Protein AF-A0A6M3KP68-F1 (afdb_monomer_lite)

Sequence (94 aa):
MKRVMFREIHRRKWREVLQLLLEGEVVVTVEGEDKFVLMTCQQRAELEERRFVPELFNPQRSYVPGERVRVAQDSGIIEVEAPELDADGNPIPW

Organism: NCBI:txid1070528

Structure (mmCIF, N/CA/C/O backbone):
data_AF-A0A6M3KP68-F1
#
_entry.id   AF-A0A6M3KP68-F1
#
loop_
_atom_site.group_PDB
_atom_site.id
_atom_site.type_symbol
_atom_site.label_atom_id
_atom_site.label_alt_id
_atom_site.label_comp_id
_atom_site.label_asym_id
_atom_site.label_entity_id
_atom_site.label_seq_id
_atom_site.pdbx_PDB_ins_code
_atom_site.Cartn_x
_atom_site.Cartn_y
_atom_site.Cartn_z
_atom_site.occupancy
_atom_site.B_iso_or_equiv
_atom_site.auth_seq_id
_atom_site.auth_comp_id
_atom_site.auth_asym_id
_atom_site.auth_atom_id
_atom_site.pdbx_PDB_model_num
ATOM 1 N N . MET A 1 1 ? -10.280 10.504 7.412 1.00 78.56 1 MET A N 1
ATOM 2 C CA . MET A 1 1 ? -9.164 10.229 8.344 1.00 78.56 1 MET A CA 1
ATOM 3 C C . MET A 1 1 ? -9.474 10.802 9.709 1.00 78.56 1 MET A C 1
ATOM 5 O O . MET A 1 1 ? -9.799 11.983 9.804 1.00 78.56 1 MET A O 1
ATOM 9 N N . LYS A 1 2 ? -9.363 9.982 10.753 1.00 85.38 2 LYS A N 1
ATOM 10 C CA . LYS A 1 2 ? -9.579 10.390 12.149 1.00 85.38 2 LYS A CA 1
ATOM 11 C C . LYS A 1 2 ? -8.257 10.329 12.909 1.00 85.38 2 LYS A C 1
ATOM 13 O O . LYS A 1 2 ? -7.507 9.380 12.723 1.00 85.38 2 LYS A O 1
ATOM 18 N N . ARG A 1 3 ? -7.968 11.322 13.753 1.00 87.62 3 ARG A N 1
ATOM 19 C CA . ARG A 1 3 ? -6.769 11.336 14.607 1.00 87.62 3 ARG A CA 1
ATOM 20 C C . ARG A 1 3 ? -7.121 10.876 16.014 1.00 87.62 3 ARG A C 1
ATOM 22 O O . ARG A 1 3 ? -8.129 11.320 16.561 1.00 87.62 3 ARG A O 1
ATOM 29 N N . VAL A 1 4 ? -6.304 9.997 16.580 1.00 87.56 4 VAL A N 1
ATOM 30 C CA . VAL A 1 4 ? -6.476 9.460 17.935 1.00 87.56 4 VAL A CA 1
ATOM 31 C C . VAL A 1 4 ? -5.121 9.443 18.626 1.00 87.56 4 VAL A C 1
ATOM 33 O O . VAL A 1 4 ? -4.136 8.994 18.041 1.00 87.56 4 VAL A O 1
ATOM 36 N N . MET A 1 5 ? -5.048 9.896 19.877 1.00 87.56 5 MET A N 1
ATOM 37 C CA . MET A 1 5 ? -3.795 9.809 20.623 1.00 87.56 5 MET A CA 1
ATOM 38 C C . MET A 1 5 ? -3.512 8.364 21.034 1.00 87.56 5 MET A C 1
ATOM 40 O O . MET A 1 5 ? -4.405 7.636 21.470 1.00 87.56 5 MET A O 1
ATOM 44 N N . PHE A 1 6 ? -2.244 7.960 21.016 1.00 85.38 6 PHE A N 1
ATOM 45 C CA . PHE A 1 6 ? -1.818 6.614 21.416 1.00 85.38 6 PHE A CA 1
ATOM 46 C C . PHE A 1 6 ? -2.325 6.213 22.815 1.00 85.38 6 PHE A C 1
ATOM 48 O O . PHE A 1 6 ? -2.761 5.083 23.038 1.00 85.38 6 PHE A O 1
ATOM 55 N N . ARG A 1 7 ? -2.361 7.166 23.759 1.00 84.44 7 ARG A N 1
ATOM 56 C CA . ARG A 1 7 ? -2.886 6.942 25.119 1.00 84.44 7 ARG A CA 1
ATOM 57 C C . ARG A 1 7 ? -4.385 6.626 25.147 1.00 84.44 7 ARG A C 1
ATOM 59 O O . ARG A 1 7 ? -4.838 5.934 26.055 1.00 84.44 7 ARG A O 1
ATOM 66 N N . GLU A 1 8 ? -5.155 7.122 24.184 1.00 81.69 8 GLU A N 1
ATOM 67 C CA . GLU A 1 8 ? -6.591 6.849 24.086 1.00 81.69 8 GLU A CA 1
ATOM 68 C C . GLU A 1 8 ? -6.856 5.446 23.543 1.00 81.69 8 GLU A C 1
ATOM 70 O O . GLU A 1 8 ? -7.799 4.800 23.990 1.00 81.69 8 GLU A O 1
ATOM 75 N N . ILE A 1 9 ? -6.000 4.938 22.652 1.00 78.75 9 ILE A N 1
ATOM 76 C CA . ILE A 1 9 ? -6.105 3.572 22.113 1.00 78.75 9 ILE A CA 1
ATOM 77 C C . ILE A 1 9 ? -5.976 2.544 23.237 1.00 78.75 9 ILE A C 1
ATOM 79 O O . ILE A 1 9 ? -6.800 1.642 23.333 1.00 78.75 9 ILE A O 1
ATOM 83 N N . HIS A 1 10 ? -5.007 2.728 24.138 1.00 72.25 10 HIS A N 1
ATOM 84 C CA . HIS A 1 10 ? -4.818 1.845 25.293 1.00 72.25 10 HIS A CA 1
ATOM 85 C C . HIS A 1 10 ? -5.989 1.858 26.287 1.00 72.25 10 HIS A C 1
ATOM 87 O O . HIS A 1 10 ? -6.185 0.887 27.016 1.00 72.25 10 HIS A O 1
ATOM 93 N N . ARG A 1 11 ? -6.741 2.964 26.356 1.00 76.38 11 ARG A N 1
ATOM 94 C CA . ARG A 1 11 ? -7.896 3.113 27.256 1.00 76.38 11 ARG A CA 1
ATOM 95 C C . ARG A 1 11 ? -9.206 2.649 26.626 1.00 76.38 11 ARG A C 1
ATOM 97 O O . ARG A 1 11 ? -10.141 2.324 27.355 1.00 76.38 11 ARG A O 1
ATOM 104 N N . ARG A 1 12 ? -9.295 2.640 25.296 1.00 77.12 12 ARG A N 1
ATOM 105 C CA . ARG A 1 12 ? -10.475 2.179 24.563 1.00 77.12 12 AR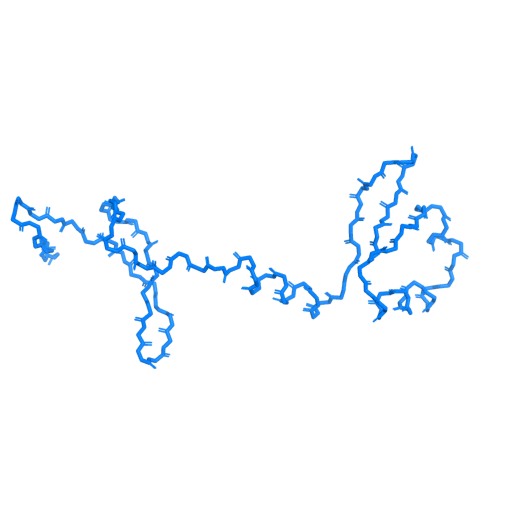G A CA 1
ATOM 106 C C . ARG A 1 12 ? -10.495 0.662 24.474 1.00 77.12 12 ARG A C 1
ATOM 108 O O . ARG A 1 12 ? -9.467 -0.008 24.420 1.00 77.12 12 ARG A O 1
ATOM 115 N N . LYS A 1 13 ? -11.700 0.100 24.395 1.00 78.69 13 LYS A N 1
ATOM 116 C CA . LYS A 1 13 ? -11.853 -1.307 24.020 1.00 78.69 13 LYS A CA 1
ATOM 117 C C . LYS A 1 13 ? -11.438 -1.462 22.558 1.00 78.69 13 LYS A C 1
ATOM 119 O O . LYS A 1 13 ? -11.860 -0.672 21.716 1.00 78.69 13 LYS A O 1
ATOM 124 N N . TRP A 1 14 ? -10.708 -2.529 22.232 1.00 76.12 14 TRP A N 1
ATOM 125 C CA . TRP A 1 14 ? -10.314 -2.847 20.851 1.00 76.12 14 TRP A CA 1
ATOM 126 C C . TRP A 1 14 ? -11.484 -2.822 19.855 1.00 76.12 14 TRP A C 1
ATOM 128 O O . TRP A 1 14 ? -11.308 -2.430 18.708 1.00 76.12 14 TRP A O 1
ATOM 138 N N . ARG A 1 15 ? -12.700 -3.156 20.305 1.00 81.62 15 ARG A N 1
ATOM 139 C CA . ARG A 1 15 ? -13.923 -3.077 19.494 1.00 81.62 15 ARG A CA 1
ATOM 140 C C . ARG A 1 15 ? -14.222 -1.662 18.980 1.00 81.62 15 ARG A C 1
ATOM 142 O O . ARG A 1 15 ? -14.645 -1.522 17.840 1.00 81.62 15 ARG A O 1
ATOM 149 N N . GLU A 1 16 ? -13.988 -0.629 19.784 1.00 83.44 16 GLU A N 1
ATOM 150 C CA . GLU A 1 16 ? -14.202 0.765 19.371 1.00 83.44 16 GLU A CA 1
ATOM 151 C C . GLU A 1 16 ? -13.150 1.198 18.351 1.00 83.44 16 GLU A C 1
ATOM 153 O O . GLU A 1 16 ? -13.475 1.862 17.375 1.00 83.44 16 GLU A O 1
ATOM 158 N N . VAL A 1 17 ? -11.895 0.778 18.537 1.00 80.38 17 VAL A N 1
ATOM 159 C CA . VAL A 1 17 ? -10.810 1.046 17.579 1.00 80.38 17 VAL A CA 1
ATOM 160 C C . VAL A 1 17 ? -11.113 0.394 16.228 1.00 80.38 17 VAL A C 1
ATOM 162 O O . VAL A 1 17 ? -10.932 1.022 15.189 1.00 80.38 17 VAL A O 1
ATOM 165 N N . LEU A 1 18 ? -11.64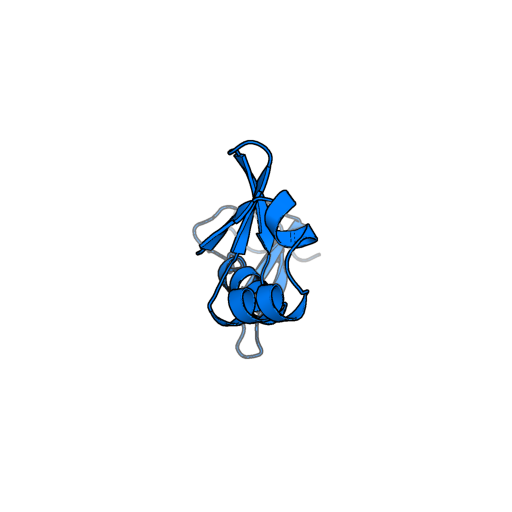7 -0.831 16.235 1.00 81.50 18 LEU A N 1
ATOM 166 C CA . LEU A 1 18 ? -12.079 -1.521 15.018 1.00 81.50 18 LEU A CA 1
ATOM 167 C C . LEU A 1 18 ? -13.251 -0.812 14.324 1.00 81.50 18 LEU A C 1
ATOM 169 O O . LEU A 1 18 ? -13.243 -0.711 13.104 1.00 81.50 18 LEU A O 1
ATOM 173 N N . GLN A 1 19 ? -14.225 -0.277 15.068 1.00 84.94 19 GLN A N 1
ATOM 174 C CA . GLN A 1 19 ? -15.307 0.522 14.475 1.00 84.94 19 GLN A CA 1
ATOM 175 C C . GLN A 1 19 ? -14.776 1.778 13.780 1.00 84.94 19 GLN A C 1
ATOM 177 O O . GLN A 1 19 ? -15.195 2.078 12.668 1.00 84.94 19 GLN A O 1
ATOM 182 N N . LEU A 1 20 ? -13.802 2.462 14.388 1.00 84.44 20 LEU A N 1
ATOM 183 C CA . LEU A 1 20 ? -13.157 3.615 13.756 1.00 84.44 20 LEU A CA 1
ATOM 184 C C . LEU A 1 20 ? -12.451 3.243 12.445 1.00 84.44 20 LEU A C 1
ATOM 186 O O . LEU A 1 20 ? -12.462 4.042 11.516 1.00 84.44 20 LEU A O 1
ATOM 190 N N . LEU A 1 21 ? -11.872 2.041 12.361 1.00 85.19 21 LEU A N 1
ATOM 191 C CA . LEU A 1 21 ? -11.218 1.543 11.147 1.00 85.19 21 LEU A CA 1
ATOM 192 C C . LEU A 1 21 ? -12.195 1.185 10.023 1.00 85.19 21 LEU A C 1
ATOM 194 O O . LEU A 1 21 ? -11.843 1.295 8.848 1.00 85.19 21 LEU A O 1
ATOM 198 N N . LEU A 1 22 ? -13.420 0.781 10.370 1.00 82.50 22 LEU A N 1
ATOM 199 C CA . LEU A 1 22 ? -14.488 0.546 9.394 1.00 82.50 22 LEU A CA 1
ATOM 200 C C . LEU A 1 22 ? -14.989 1.856 8.764 1.00 82.50 22 LEU A C 1
ATOM 202 O O . LEU A 1 22 ? -15.415 1.849 7.615 1.00 82.50 22 LEU A O 1
ATOM 206 N N . GLU A 1 23 ? -14.91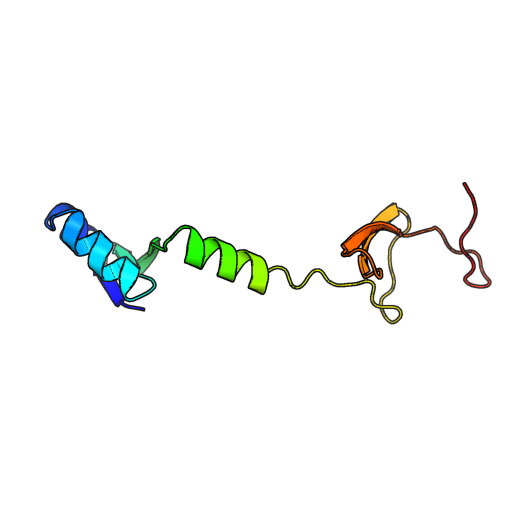2 2.976 9.488 1.00 83.62 23 GLU A N 1
ATOM 207 C CA . GLU A 1 23 ? -15.253 4.311 8.971 1.00 83.62 23 GLU A CA 1
ATOM 208 C C . GLU A 1 23 ? -14.144 4.909 8.081 1.00 83.62 23 GLU A C 1
ATOM 210 O O . GLU A 1 23 ? -14.395 5.848 7.324 1.00 83.62 23 GLU A O 1
ATOM 215 N N . GLY A 1 24 ? -12.912 4.396 8.168 1.00 83.69 24 GLY A N 1
ATOM 216 C CA . GLY A 1 24 ? -11.776 4.855 7.373 1.00 83.69 24 GLY A CA 1
ATOM 217 C C . GLY A 1 24 ? -10.437 4.742 8.102 1.00 83.69 24 GLY A C 1
ATOM 218 O O . GLY A 1 24 ? -10.315 4.113 9.147 1.00 83.69 24 GLY A O 1
ATOM 219 N N . GLU A 1 25 ? -9.410 5.386 7.553 1.00 86.50 25 GLU A N 1
ATOM 220 C CA . GLU A 1 25 ? -8.072 5.392 8.151 1.00 86.50 25 GLU A CA 1
ATOM 221 C C . GLU A 1 25 ? -8.025 6.156 9.482 1.00 86.50 25 GLU A C 1
ATOM 223 O O . GLU A 1 25 ? -8.585 7.260 9.630 1.00 86.50 25 GLU A O 1
ATOM 228 N N . VAL A 1 26 ? -7.276 5.593 10.431 1.00 89.19 26 VAL A N 1
ATOM 229 C CA . VAL A 1 26 ? -7.039 6.174 11.753 1.00 89.19 26 VAL A CA 1
ATOM 230 C C . VAL A 1 26 ? -5.565 6.518 11.896 1.00 89.19 26 VAL A C 1
ATOM 232 O O . VAL A 1 26 ? -4.703 5.646 11.865 1.00 89.19 26 VAL A O 1
ATOM 235 N N . VAL A 1 27 ? -5.269 7.793 12.107 1.00 89.19 27 VAL A N 1
ATOM 236 C CA . VAL A 1 27 ? -3.917 8.259 12.412 1.00 89.19 27 VAL A CA 1
ATOM 237 C C . VAL A 1 27 ? -3.722 8.254 13.915 1.00 89.19 27 VAL A C 1
ATOM 239 O O . VAL A 1 27 ? -4.498 8.853 14.663 1.00 89.19 27 VAL A O 1
ATOM 242 N N . VAL A 1 28 ? -2.668 7.586 14.350 1.00 89.38 28 VAL A N 1
ATOM 243 C CA . VAL A 1 28 ? -2.259 7.529 15.743 1.00 89.38 28 VAL A CA 1
ATOM 244 C C . VAL A 1 28 ? -1.210 8.593 15.995 1.00 89.38 28 VAL A C 1
ATOM 246 O O . VAL A 1 28 ? -0.143 8.578 15.374 1.00 89.38 28 VAL A O 1
ATOM 249 N N . THR A 1 29 ? -1.508 9.486 16.936 1.00 91.56 29 THR A N 1
ATOM 250 C CA . THR A 1 29 ? -0.589 10.542 17.352 1.00 91.56 29 THR A CA 1
ATOM 251 C C . THR A 1 29 ? 0.111 10.210 18.664 1.00 91.56 29 THR A C 1
ATOM 253 O O . THR A 1 29 ? -0.484 9.658 19.596 1.00 91.56 29 THR A O 1
ATOM 256 N N . VAL A 1 30 ? 1.390 10.564 18.758 1.00 89.50 30 VAL A N 1
ATOM 257 C CA . VAL A 1 30 ? 2.188 10.500 19.989 1.00 89.50 30 VAL A CA 1
ATOM 258 C C . VAL A 1 30 ? 2.743 11.895 20.223 1.00 89.50 30 VAL A C 1
ATOM 260 O O . VAL A 1 30 ? 3.388 12.443 19.342 1.00 89.50 30 VAL A O 1
ATOM 263 N N . GLU A 1 31 ? 2.434 12.487 21.379 1.00 88.31 31 GLU A N 1
ATOM 264 C CA . GLU A 1 31 ? 2.891 13.844 21.739 1.00 88.31 31 GLU A CA 1
ATOM 265 C C . GLU A 1 31 ? 2.504 14.929 20.713 1.00 88.31 31 GLU A C 1
ATOM 267 O O . GLU A 1 31 ? 3.183 15.934 20.556 1.00 88.31 31 GLU A O 1
ATOM 272 N N . GLY A 1 32 ? 1.369 14.739 20.030 1.00 85.88 32 GLY A N 1
ATOM 273 C CA . GLY A 1 32 ? 0.865 15.668 19.014 1.00 85.88 32 GLY A CA 1
ATOM 274 C C . GLY A 1 32 ? 1.409 15.422 17.605 1.00 85.88 32 GLY A C 1
ATOM 275 O O . GLY A 1 32 ? 0.928 16.048 16.665 1.00 85.88 32 GLY A O 1
ATOM 276 N N . GLU A 1 33 ? 2.337 14.481 17.437 1.00 89.69 33 GLU A N 1
ATOM 277 C CA . GLU A 1 33 ? 2.897 14.116 16.136 1.00 89.69 33 GLU A CA 1
ATOM 278 C C . GLU A 1 33 ? 2.198 12.888 15.548 1.00 89.69 33 GLU A C 1
ATOM 280 O O . GLU A 1 33 ? 1.992 11.892 16.244 1.00 89.69 33 GLU A O 1
ATOM 285 N N . ASP 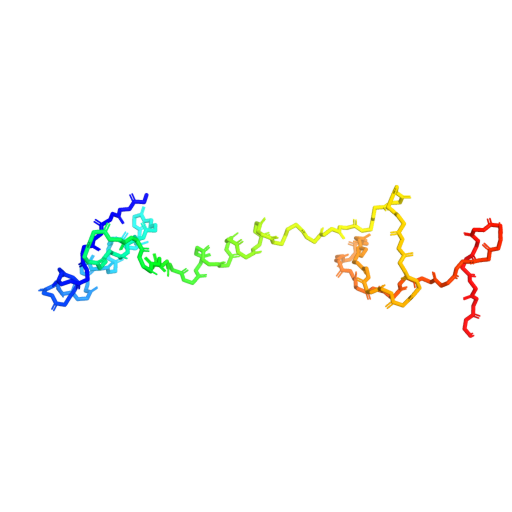A 1 34 ? 1.873 12.933 14.254 1.00 91.94 34 ASP A N 1
ATOM 286 C CA . ASP A 1 34 ? 1.348 11.797 13.488 1.00 91.94 34 ASP A CA 1
ATOM 287 C C . ASP A 1 34 ? 2.456 10.718 13.374 1.00 91.94 34 ASP A C 1
ATOM 289 O O . ASP A 1 34 ? 3.477 10.936 12.722 1.00 91.94 34 ASP A O 1
ATOM 293 N N . LYS A 1 35 ? 2.292 9.557 14.034 1.00 90.31 35 LYS A N 1
ATOM 294 C CA . LYS A 1 35 ? 3.316 8.485 14.068 1.00 90.31 35 LYS A CA 1
ATOM 295 C C . LYS A 1 35 ? 2.929 7.231 13.299 1.00 90.31 35 LYS A C 1
ATOM 297 O O . LYS A 1 35 ? 3.782 6.631 12.652 1.00 90.31 35 LYS A O 1
ATOM 302 N N . PHE A 1 36 ? 1.670 6.811 13.387 1.00 88.19 36 PHE A N 1
ATOM 303 C CA . PHE A 1 36 ? 1.209 5.579 12.746 1.00 88.19 36 PHE A CA 1
ATOM 304 C C . PHE A 1 36 ? -0.103 5.810 12.013 1.00 88.19 36 PHE A C 1
ATOM 306 O O . PHE A 1 36 ? -0.921 6.622 12.437 1.00 88.19 36 PHE A O 1
ATOM 313 N N . VAL A 1 37 ? -0.328 5.047 10.948 1.00 88.38 37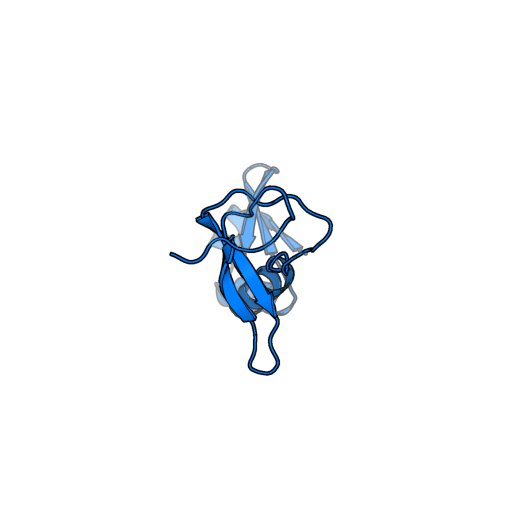 VAL A N 1
ATOM 314 C CA . VAL A 1 37 ? -1.628 4.956 10.283 1.00 88.38 37 VAL A CA 1
ATOM 315 C C . VAL A 1 37 ? -2.125 3.533 10.454 1.00 88.38 37 VAL A C 1
ATOM 317 O O . VAL A 1 37 ? -1.486 2.578 10.017 1.00 88.38 37 VAL A O 1
ATOM 320 N N . LEU A 1 38 ? -3.255 3.395 11.132 1.00 88.62 38 LEU A N 1
ATOM 321 C CA . LEU A 1 38 ? -4.000 2.156 11.207 1.00 88.62 38 LEU A CA 1
ATOM 322 C C . LEU A 1 38 ? -4.999 2.144 10.050 1.00 88.62 38 LEU A C 1
ATOM 324 O O . LEU A 1 38 ? -5.757 3.095 9.845 1.00 88.62 38 LEU A O 1
ATOM 328 N N . MET A 1 39 ? -4.995 1.043 9.314 1.00 89.00 39 MET A N 1
ATOM 329 C CA . MET A 1 39 ? -5.901 0.774 8.205 1.00 89.00 39 MET A CA 1
ATOM 330 C C . MET A 1 39 ? -6.222 -0.719 8.177 1.00 89.00 39 MET A C 1
ATOM 332 O O . MET A 1 39 ? -5.498 -1.539 8.750 1.00 89.00 39 MET A O 1
ATOM 336 N N . THR A 1 40 ? -7.321 -1.078 7.527 1.00 88.25 40 THR A N 1
ATOM 337 C CA . THR A 1 40 ? -7.688 -2.477 7.293 1.00 88.25 40 THR A CA 1
ATOM 338 C C . THR A 1 40 ? -6.791 -3.108 6.226 1.00 88.25 40 THR A C 1
ATOM 340 O O . THR A 1 40 ? -6.177 -2.417 5.414 1.00 88.25 40 THR A O 1
ATOM 343 N N . CYS A 1 41 ? -6.740 -4.444 6.190 1.00 84.38 41 CYS A N 1
ATOM 344 C CA . CYS A 1 41 ? -6.021 -5.161 5.131 1.00 84.38 41 CYS A CA 1
ATOM 345 C C . CYS A 1 41 ? -6.585 -4.839 3.738 1.00 84.38 41 CYS A C 1
ATOM 347 O O . CYS A 1 41 ? -5.820 -4.749 2.787 1.00 84.38 41 CYS A O 1
ATOM 349 N N . GLN A 1 42 ? -7.899 -4.614 3.630 1.00 85.25 42 GLN A N 1
ATOM 350 C CA . GLN A 1 42 ? -8.539 -4.212 2.378 1.00 85.25 42 GLN A CA 1
ATOM 351 C C . GLN A 1 42 ? -8.080 -2.818 1.934 1.00 85.25 42 GLN A C 1
ATOM 353 O O . GLN A 1 42 ? -7.620 -2.665 0.811 1.00 85.25 42 GLN A O 1
ATOM 358 N N . GLN A 1 43 ? -8.128 -1.822 2.825 1.00 84.19 43 GLN A N 1
ATOM 359 C CA . GLN A 1 43 ? -7.633 -0.469 2.527 1.00 84.19 43 GLN A CA 1
ATOM 360 C C . GLN A 1 43 ? -6.154 -0.484 2.135 1.00 84.19 43 GLN A C 1
ATOM 362 O O . GLN A 1 43 ? -5.743 0.233 1.228 1.00 84.19 43 GLN A O 1
ATOM 367 N N . ARG A 1 44 ? -5.353 -1.332 2.791 1.00 84.00 44 ARG A N 1
ATOM 368 C CA . ARG A 1 44 ? -3.956 -1.533 2.414 1.00 84.00 44 ARG A CA 1
ATOM 369 C C . ARG A 1 44 ? -3.823 -2.122 1.011 1.00 84.00 44 ARG A C 1
ATOM 371 O O . ARG A 1 44 ? -3.002 -1.621 0.259 1.00 84.00 44 ARG A O 1
ATOM 378 N N . ALA A 1 45 ? -4.617 -3.132 0.659 1.00 80.75 45 ALA A N 1
ATOM 379 C CA . ALA A 1 45 ? -4.608 -3.721 -0.678 1.00 80.75 45 ALA A CA 1
ATOM 380 C C . ALA A 1 45 ? -5.023 -2.701 -1.749 1.00 80.75 45 ALA A C 1
ATOM 382 O O . ALA A 1 45 ? -4.342 -2.580 -2.758 1.00 80.75 45 ALA A O 1
ATOM 383 N N . GLU A 1 46 ? -6.060 -1.900 -1.495 1.00 81.50 46 GLU A N 1
ATOM 384 C CA . GLU A 1 46 ? -6.490 -0.816 -2.391 1.00 81.50 46 GLU A CA 1
ATOM 385 C C . GLU A 1 46 ? -5.412 0.272 -2.528 1.00 81.50 46 GLU A C 1
ATOM 387 O O . GLU A 1 46 ? -5.185 0.802 -3.614 1.00 81.50 46 GLU A O 1
ATOM 392 N N . LEU A 1 47 ? -4.716 0.622 -1.441 1.00 76.00 47 LEU A N 1
ATOM 393 C CA . LEU A 1 47 ? -3.614 1.584 -1.478 1.00 76.00 47 LEU A CA 1
ATOM 394 C C . LEU A 1 47 ? -2.386 1.015 -2.194 1.00 76.00 47 LEU A C 1
ATOM 396 O O . LEU A 1 47 ? -1.716 1.748 -2.917 1.00 76.00 47 LEU A O 1
ATOM 400 N N . GLU A 1 48 ? -2.084 -0.267 -2.003 1.00 71.06 48 GLU A N 1
ATOM 401 C CA . GLU A 1 48 ? -1.028 -0.973 -2.724 1.00 71.06 48 GLU A CA 1
ATOM 402 C C . GLU A 1 48 ? -1.365 -1.068 -4.210 1.00 71.06 48 GLU A C 1
ATOM 404 O O . GLU A 1 48 ? -0.496 -0.745 -5.004 1.00 71.06 48 GLU A O 1
ATOM 409 N N . GLU A 1 49 ? -2.607 -1.371 -4.590 1.00 65.94 49 GLU A N 1
ATOM 410 C CA . GLU A 1 49 ? -3.091 -1.380 -5.977 1.00 65.94 49 GLU A CA 1
ATOM 411 C C . GLU A 1 49 ? -3.056 0.020 -6.607 1.00 65.94 49 GLU A C 1
ATOM 413 O O . GLU A 1 49 ? -2.644 0.173 -7.749 1.00 65.94 49 GLU A O 1
ATOM 418 N N . ARG A 1 50 ? -3.396 1.076 -5.857 1.00 64.12 50 ARG A N 1
ATOM 419 C CA . ARG A 1 50 ? -3.324 2.468 -6.347 1.00 64.12 50 ARG A CA 1
ATOM 420 C C . ARG A 1 50 ? -1.900 3.026 -6.386 1.00 64.12 50 ARG A C 1
ATOM 422 O O . ARG A 1 50 ? -1.616 3.887 -7.215 1.00 64.12 50 ARG A O 1
ATOM 429 N N . ARG A 1 51 ? -1.007 2.581 -5.490 1.00 56.03 51 ARG A N 1
ATOM 430 C CA . ARG A 1 51 ? 0.439 2.878 -5.551 1.00 56.03 51 ARG A CA 1
ATOM 431 C C . ARG A 1 51 ? 1.128 2.059 -6.632 1.00 56.03 51 ARG A C 1
ATOM 433 O O . ARG A 1 51 ? 2.082 2.552 -7.226 1.00 56.03 51 ARG A O 1
ATOM 440 N N . PHE A 1 52 ? 0.636 0.855 -6.912 1.00 44.12 52 PHE A N 1
ATOM 441 C CA . PHE A 1 52 ? 0.936 0.105 -8.120 1.00 44.12 52 PHE A CA 1
ATOM 442 C C . PHE A 1 52 ? 0.147 0.703 -9.286 1.00 44.12 52 PHE A C 1
ATOM 444 O O . PHE A 1 52 ? -0.730 0.088 -9.876 1.00 44.12 52 PHE A O 1
ATOM 451 N N . VAL A 1 53 ? 0.545 1.900 -9.701 1.00 51.75 53 VAL A N 1
ATOM 452 C CA . VAL A 1 53 ? 0.624 2.120 -11.141 1.00 51.75 53 VAL A CA 1
ATOM 453 C C . VAL A 1 53 ? 1.954 1.475 -11.518 1.00 51.75 53 VAL A C 1
ATOM 455 O O . VAL A 1 53 ? 2.984 2.125 -11.338 1.00 51.75 53 VAL A O 1
ATOM 458 N N . PRO A 1 54 ? 2.014 0.182 -11.912 1.00 51.75 54 PRO A N 1
ATOM 459 C CA . PRO A 1 54 ? 3.234 -0.295 -12.534 1.00 51.75 54 PRO A CA 1
ATOM 460 C C . PRO A 1 54 ? 3.459 0.663 -13.696 1.00 51.75 54 PRO A C 1
ATOM 462 O O . PRO A 1 54 ? 2.534 0.885 -14.479 1.00 51.75 54 PRO A O 1
ATOM 465 N N . GLU A 1 55 ? 4.624 1.305 -13.756 1.00 55.91 55 GLU A N 1
ATOM 466 C CA . GLU A 1 55 ? 5.019 2.014 -14.963 1.00 55.91 55 GLU A CA 1
ATOM 467 C C . GLU A 1 55 ? 5.034 0.958 -16.068 1.00 55.91 55 GLU A C 1
ATOM 469 O O . GLU A 1 55 ? 5.992 0.200 -16.226 1.00 55.91 55 GLU A O 1
ATOM 474 N N . LEU A 1 56 ? 3.898 0.827 -16.752 1.00 60.94 56 LEU A N 1
ATOM 475 C CA . LEU A 1 56 ? 3.780 0.022 -17.945 1.00 60.94 56 LEU A CA 1
ATOM 476 C C . LEU A 1 56 ? 4.818 0.567 -18.911 1.00 60.94 56 LEU A C 1
ATOM 478 O O . LEU A 1 56 ? 5.024 1.784 -18.963 1.00 60.94 56 LEU A O 1
ATOM 482 N N . PHE A 1 57 ? 5.478 -0.338 -19.629 1.00 65.44 57 PHE A N 1
ATOM 483 C CA . PHE A 1 57 ? 6.474 -0.001 -20.632 1.00 65.44 57 PHE A CA 1
ATOM 484 C C . PHE A 1 57 ? 6.046 1.249 -21.413 1.00 65.44 57 PHE A C 1
ATOM 486 O O . PHE A 1 57 ? 5.030 1.267 -22.107 1.00 65.44 57 PHE A O 1
ATOM 493 N N . ASN A 1 58 ? 6.814 2.314 -21.221 1.00 66.25 58 ASN A N 1
ATOM 494 C CA . ASN A 1 58 ? 6.621 3.615 -21.809 1.00 66.25 58 ASN A CA 1
ATOM 495 C C . ASN A 1 58 ? 7.634 3.747 -22.951 1.00 66.25 58 ASN A C 1
ATOM 497 O O . ASN A 1 58 ? 8.814 3.975 -22.682 1.00 66.25 58 ASN A O 1
ATOM 501 N N . PRO A 1 59 ? 7.203 3.665 -24.219 1.00 63.44 59 PRO A N 1
ATOM 502 C CA . PRO A 1 59 ? 8.107 3.731 -25.366 1.00 63.44 59 PRO A CA 1
ATOM 503 C C . PRO A 1 59 ? 8.841 5.077 -25.501 1.00 63.44 59 PRO A C 1
ATOM 505 O O . PRO A 1 59 ? 9.753 5.195 -26.311 1.00 63.44 59 PRO A O 1
ATOM 508 N N . GLN A 1 60 ? 8.456 6.100 -24.732 1.00 66.25 60 GLN A N 1
ATOM 509 C CA . GLN A 1 60 ? 9.104 7.417 -24.711 1.00 66.25 60 GLN A CA 1
ATOM 510 C C . GLN A 1 60 ? 10.201 7.529 -23.641 1.00 66.25 60 GLN A C 1
ATOM 512 O O . GLN A 1 60 ? 10.882 8.553 -23.566 1.00 66.25 60 GLN A O 1
ATOM 517 N N . ARG A 1 61 ? 10.367 6.507 -22.794 1.00 73.75 61 ARG A N 1
ATOM 518 C CA . ARG A 1 61 ? 11.400 6.445 -21.759 1.00 73.75 61 ARG A CA 1
ATOM 519 C C . ARG A 1 61 ? 12.593 5.633 -22.269 1.00 73.75 61 ARG A C 1
ATOM 521 O O . ARG A 1 61 ? 12.425 4.581 -22.874 1.00 73.75 61 ARG A O 1
ATOM 528 N N . SER A 1 62 ? 13.803 6.101 -21.976 1.00 74.81 62 SER A N 1
ATOM 529 C CA . SER A 1 62 ? 15.016 5.296 -22.139 1.00 74.81 62 SER A CA 1
ATOM 530 C C . SER A 1 62 ? 15.127 4.279 -21.004 1.00 74.81 62 SER A C 1
ATOM 532 O O . SER A 1 62 ? 15.064 4.651 -19.829 1.00 74.81 62 SER A O 1
ATOM 534 N N . TYR A 1 63 ? 15.317 3.014 -21.365 1.00 74.88 63 TYR A N 1
ATOM 535 C CA . TYR A 1 63 ? 15.546 1.907 -20.440 1.00 74.88 63 TYR A CA 1
ATOM 536 C C . TYR A 1 63 ? 17.011 1.486 -20.465 1.00 74.88 63 TYR A C 1
ATOM 538 O O . TYR A 1 63 ? 17.689 1.640 -21.482 1.00 74.88 63 TYR A O 1
ATOM 546 N N . VAL A 1 64 ? 17.499 0.959 -19.345 1.00 80.69 64 VAL A N 1
ATOM 547 C CA . VAL A 1 64 ? 18.841 0.366 -19.278 1.00 80.69 64 VAL A CA 1
ATOM 548 C C . VAL A 1 64 ? 18.746 -1.108 -19.693 1.00 80.69 64 VAL A C 1
ATOM 550 O O . VAL A 1 64 ? 17.831 -1.787 -19.229 1.00 80.69 64 VAL A O 1
ATOM 553 N N . PRO A 1 65 ? 19.657 -1.643 -20.527 1.00 80.19 65 PRO A N 1
ATOM 554 C CA . PRO A 1 65 ? 19.682 -3.076 -20.819 1.00 80.19 65 PRO A CA 1
ATOM 555 C C . PRO A 1 65 ? 19.710 -3.920 -19.534 1.00 80.19 65 PRO A C 1
ATOM 557 O O . PRO A 1 65 ? 20.473 -3.630 -18.609 1.00 80.19 65 PRO A O 1
ATOM 560 N N . GLY A 1 66 ? 18.846 -4.935 -19.455 1.00 73.81 66 GLY A N 1
ATOM 561 C CA . GLY A 1 66 ? 18.655 -5.765 -18.257 1.00 73.81 66 GLY A CA 1
ATOM 562 C C . GLY A 1 66 ? 17.741 -5.158 -17.182 1.00 73.81 66 GLY A C 1
ATOM 563 O O . GLY A 1 66 ? 17.458 -5.804 -16.173 1.00 73.81 66 GLY A O 1
ATOM 564 N N . GLU A 1 67 ? 17.238 -3.934 -17.370 1.00 80.56 67 GLU A N 1
ATOM 565 C CA . GLU A 1 67 ? 16.221 -3.354 -16.492 1.00 80.56 67 GLU A CA 1
ATOM 566 C C . GLU A 1 67 ? 14.920 -4.157 -16.591 1.00 80.56 67 GLU A C 1
ATOM 568 O O . GLU A 1 67 ? 14.392 -4.381 -17.676 1.00 80.56 67 GLU A O 1
ATOM 573 N N . ARG A 1 68 ? 14.358 -4.573 -15.457 1.00 79.81 68 ARG A N 1
ATOM 574 C CA . ARG A 1 68 ? 13.068 -5.268 -15.443 1.00 79.81 68 ARG A CA 1
ATOM 575 C C . ARG A 1 68 ? 11.934 -4.277 -15.681 1.00 79.81 68 ARG A C 1
ATOM 577 O O . ARG A 1 68 ? 11.645 -3.438 -14.830 1.00 79.81 68 ARG A O 1
ATOM 584 N N . VAL A 1 69 ? 11.269 -4.407 -16.822 1.00 78.81 69 VAL A N 1
ATOM 585 C CA . VAL A 1 69 ? 10.127 -3.592 -17.239 1.00 78.81 69 VAL A CA 1
ATOM 586 C C . VAL A 1 69 ? 8.861 -4.434 -17.261 1.00 78.81 69 VAL A C 1
ATOM 588 O O . VAL A 1 69 ? 8.885 -5.627 -17.555 1.00 78.81 69 VAL A O 1
ATOM 591 N N . ARG A 1 70 ? 7.721 -3.821 -16.944 1.00 73.81 70 ARG A N 1
ATOM 592 C CA . ARG A 1 70 ? 6.429 -4.510 -16.974 1.00 73.81 70 ARG A CA 1
ATOM 593 C C . ARG A 1 70 ? 5.635 -4.101 -18.201 1.00 73.81 70 ARG A C 1
ATOM 595 O O . ARG A 1 70 ? 5.446 -2.916 -18.452 1.00 73.81 70 ARG A O 1
ATOM 602 N N . VAL A 1 71 ? 5.161 -5.078 -18.962 1.00 76.75 71 VAL A N 1
ATOM 603 C CA . VAL A 1 71 ? 4.426 -4.875 -20.215 1.00 76.75 71 VAL A CA 1
ATOM 604 C C . VAL A 1 71 ? 3.007 -5.396 -20.029 1.00 76.75 71 VAL A C 1
ATOM 606 O O . VAL A 1 71 ? 2.810 -6.507 -19.536 1.00 76.75 71 VAL A O 1
ATOM 609 N N . ALA A 1 72 ? 2.013 -4.593 -20.410 1.00 74.62 72 ALA A N 1
ATOM 610 C CA . ALA A 1 72 ? 0.634 -5.057 -20.489 1.00 74.62 72 ALA A CA 1
ATOM 611 C C . ALA A 1 72 ? 0.448 -5.889 -21.764 1.00 74.62 72 ALA A C 1
ATOM 613 O O . ALA A 1 72 ? 0.796 -5.446 -22.858 1.00 74.62 72 ALA A O 1
ATOM 614 N N . GLN A 1 73 ? -0.108 -7.083 -21.613 1.00 73.31 73 GLN A N 1
ATOM 615 C CA . GLN A 1 73 ? -0.542 -7.970 -22.687 1.00 73.31 73 GLN A CA 1
ATOM 616 C C . GLN A 1 73 ? -2.017 -8.334 -22.488 1.00 73.31 73 GLN A C 1
ATOM 618 O O . GLN A 1 73 ? -2.584 -8.104 -21.418 1.00 73.31 73 GLN A O 1
ATOM 623 N N . ASP A 1 74 ? -2.627 -8.959 -23.495 1.00 68.50 74 ASP A N 1
ATOM 624 C CA . ASP A 1 74 ? -4.037 -9.376 -23.459 1.00 68.50 74 ASP A CA 1
ATOM 625 C C . ASP A 1 74 ? -4.366 -10.296 -22.267 1.00 68.50 74 ASP A C 1
ATOM 627 O O . ASP A 1 74 ? -5.492 -10.314 -21.774 1.00 68.50 74 ASP A O 1
ATOM 631 N N . SER A 1 75 ? -3.376 -11.043 -21.770 1.00 69.31 75 SER A N 1
ATOM 632 C CA . SER A 1 75 ? -3.499 -11.953 -20.626 1.00 69.31 75 SER A CA 1
ATOM 633 C C . SER A 1 75 ? -3.161 -11.327 -19.266 1.00 69.31 75 SER A C 1
ATOM 635 O O . SER A 1 75 ? -3.242 -12.020 -18.252 1.00 69.31 75 SER A O 1
ATOM 637 N N . GLY A 1 76 ? -2.752 -10.054 -19.218 1.00 71.12 76 GLY A N 1
ATOM 638 C CA . GLY A 1 76 ? -2.362 -9.357 -17.989 1.00 71.12 76 GLY A CA 1
ATOM 639 C C . GLY A 1 76 ? -1.000 -8.667 -18.080 1.00 71.12 76 GLY A C 1
ATOM 640 O O . GLY A 1 76 ? -0.494 -8.380 -19.159 1.00 71.12 76 GLY A O 1
ATOM 641 N N . ILE A 1 77 ? -0.401 -8.370 -16.927 1.00 78.81 77 ILE A N 1
ATOM 642 C CA . ILE A 1 77 ? 0.893 -7.682 -16.844 1.00 78.81 77 ILE A CA 1
ATOM 643 C C . ILE A 1 77 ? 1.998 -8.721 -16.673 1.00 78.81 77 ILE A C 1
ATOM 645 O O . ILE A 1 77 ? 1.985 -9.482 -15.704 1.00 78.81 77 ILE A O 1
ATOM 649 N N . ILE A 1 78 ? 2.968 -8.723 -17.586 1.00 77.62 78 ILE A N 1
ATOM 650 C CA . ILE A 1 78 ? 4.177 -9.547 -17.491 1.00 77.62 78 ILE A CA 1
ATOM 651 C C . ILE A 1 78 ? 5.394 -8.679 -17.175 1.00 77.62 78 ILE A C 1
ATOM 653 O O . ILE A 1 78 ? 5.407 -7.490 -17.482 1.00 77.62 78 ILE A O 1
ATOM 657 N N . GLU A 1 79 ? 6.420 -9.267 -16.568 1.00 81.06 79 GLU A N 1
ATOM 658 C CA . GLU A 1 79 ? 7.712 -8.621 -16.318 1.00 81.06 79 GLU A CA 1
ATOM 659 C C . GLU A 1 79 ? 8.747 -9.210 -17.281 1.00 81.06 79 GLU A C 1
ATOM 661 O O . GLU A 1 79 ? 8.904 -10.429 -17.347 1.00 81.06 79 GLU A O 1
ATOM 666 N N . VAL A 1 80 ? 9.417 -8.353 -18.046 1.00 81.38 80 VAL A N 1
ATOM 667 C CA . VAL A 1 80 ? 10.448 -8.716 -19.024 1.00 81.38 80 VAL A CA 1
ATOM 668 C C . VAL A 1 80 ? 11.688 -7.869 -18.782 1.00 81.38 80 VAL A C 1
ATOM 670 O O . VAL A 1 80 ? 11.601 -6.766 -18.250 1.00 81.38 80 VAL A O 1
ATOM 673 N N . GLU A 1 81 ? 12.856 -8.372 -19.151 1.00 83.56 81 GLU A N 1
ATOM 674 C CA . GLU A 1 81 ? 14.078 -7.570 -19.120 1.00 83.56 81 GLU A CA 1
ATOM 675 C C . GLU A 1 81 ? 14.147 -6.709 -20.382 1.00 83.56 81 GLU A C 1
ATOM 677 O O . GLU A 1 81 ? 13.878 -7.185 -21.487 1.00 83.56 81 GLU A O 1
ATOM 682 N N . ALA A 1 82 ? 14.457 -5.425 -20.209 1.00 80.44 82 ALA A N 1
ATOM 683 C CA . ALA A 1 82 ? 14.654 -4.493 -21.302 1.00 80.44 82 ALA A CA 1
ATOM 684 C C . ALA A 1 82 ? 15.817 -5.006 -22.165 1.00 80.44 82 ALA A C 1
ATOM 686 O O . ALA A 1 82 ? 16.921 -5.199 -21.637 1.00 80.44 82 ALA A O 1
ATOM 687 N N . PRO A 1 83 ? 15.582 -5.260 -23.464 1.00 79.81 83 PRO A N 1
ATOM 688 C CA . PRO A 1 83 ? 16.615 -5.791 -24.333 1.00 79.81 83 PRO A CA 1
ATOM 689 C C . PRO A 1 83 ? 17.706 -4.744 -24.552 1.00 79.81 83 PRO A C 1
ATOM 691 O O . PRO A 1 83 ? 17.447 -3.539 -24.550 1.00 79.81 83 PRO A O 1
ATOM 694 N N . GLU A 1 84 ? 18.928 -5.210 -24.787 1.00 81.81 84 GLU A N 1
ATOM 695 C CA . GLU A 1 84 ? 19.948 -4.359 -25.387 1.00 81.81 84 GLU A CA 1
ATOM 696 C C . GLU A 1 84 ? 19.535 -4.053 -26.830 1.00 81.81 84 GLU A C 1
ATOM 698 O O . GLU A 1 84 ? 19.060 -4.942 -27.538 1.00 81.81 84 GLU A O 1
ATOM 703 N N . LEU A 1 85 ? 19.649 -2.792 -27.246 1.00 80.19 85 LEU A N 1
ATOM 704 C CA . LEU A 1 85 ? 19.279 -2.354 -28.590 1.00 80.19 85 LEU A CA 1
ATOM 705 C C . LEU A 1 85 ? 20.541 -2.068 -29.412 1.00 80.19 85 LEU A C 1
ATOM 707 O O . LEU A 1 85 ? 21.510 -1.520 -28.883 1.00 80.19 85 LEU A O 1
ATOM 711 N N . ASP A 1 86 ? 20.528 -2.419 -30.696 1.00 79.50 86 ASP A N 1
ATOM 712 C CA . ASP A 1 86 ? 21.586 -2.060 -31.643 1.00 79.50 86 ASP A CA 1
ATOM 713 C C . ASP A 1 86 ? 21.528 -0.571 -32.050 1.00 79.50 86 ASP A C 1
ATOM 715 O O . ASP A 1 86 ? 20.676 0.199 -31.599 1.00 79.50 86 ASP A O 1
ATOM 719 N N . ALA A 1 87 ? 22.458 -0.146 -32.912 1.00 77.12 87 ALA A N 1
ATOM 720 C CA . ALA A 1 87 ? 22.525 1.234 -33.403 1.00 77.12 87 ALA A CA 1
ATOM 721 C C . ALA A 1 87 ? 21.286 1.660 -34.217 1.00 77.12 87 ALA A C 1
ATOM 723 O O . ALA A 1 87 ? 21.032 2.857 -34.357 1.00 77.12 87 ALA A O 1
ATOM 724 N N . ASP A 1 88 ? 20.521 0.692 -34.723 1.00 77.81 88 ASP A N 1
ATOM 725 C CA . ASP A 1 88 ? 19.288 0.884 -35.481 1.00 77.81 88 ASP A CA 1
ATOM 726 C C . ASP A 1 88 ? 18.033 0.785 -34.582 1.00 77.81 88 ASP A C 1
ATOM 728 O O . ASP A 1 88 ? 16.911 0.975 -35.057 1.00 77.81 88 ASP A O 1
ATOM 732 N N . GLY A 1 89 ? 18.204 0.540 -33.275 1.00 69.06 89 GLY A N 1
ATOM 733 C CA . GLY A 1 89 ? 17.132 0.451 -32.283 1.00 69.06 89 GLY A CA 1
ATOM 734 C C . GLY A 1 89 ? 16.436 -0.912 -32.204 1.00 69.06 89 GLY A C 1
ATOM 735 O O . GLY A 1 89 ? 15.370 -1.007 -31.591 1.00 69.06 89 GLY A O 1
ATOM 736 N N . ASN A 1 90 ? 17.001 -1.962 -32.803 1.00 75.25 90 ASN A N 1
ATOM 737 C CA . ASN A 1 90 ? 16.445 -3.315 -32.752 1.00 75.25 90 ASN A CA 1
ATOM 738 C C . ASN A 1 90 ? 16.985 -4.093 -31.545 1.00 75.25 90 ASN A C 1
ATOM 740 O O . ASN A 1 90 ? 18.154 -3.937 -31.196 1.00 75.25 90 ASN A O 1
ATOM 744 N N . PRO A 1 91 ? 16.177 -4.970 -30.923 1.00 74.44 91 PRO A N 1
ATOM 745 C CA . PRO A 1 91 ? 16.648 -5.828 -29.844 1.00 74.44 91 PRO A CA 1
ATOM 746 C C . PRO A 1 91 ? 17.726 -6.801 -30.333 1.00 74.44 91 PRO A C 1
ATOM 748 O O . PRO A 1 91 ? 17.515 -7.536 -31.300 1.00 74.44 91 PRO A O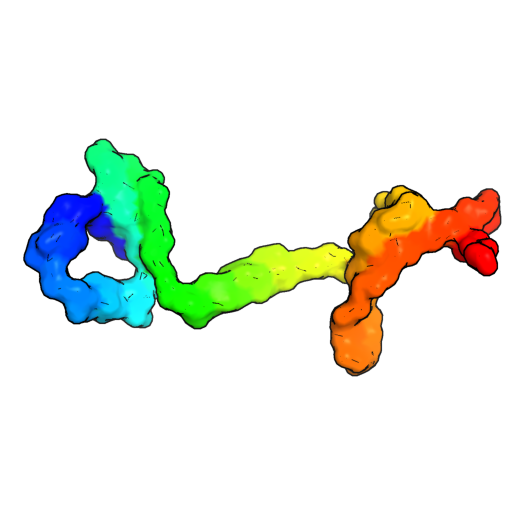 1
ATOM 751 N N . ILE A 1 92 ? 18.859 -6.835 -29.632 1.00 74.25 92 ILE A N 1
ATOM 752 C CA . ILE A 1 92 ? 19.948 -7.782 -29.870 1.00 74.25 92 ILE A CA 1
ATOM 753 C C . ILE A 1 92 ? 19.529 -9.143 -29.282 1.00 74.25 92 ILE A C 1
ATOM 755 O O . ILE A 1 92 ? 19.263 -9.228 -28.080 1.00 74.25 92 ILE A O 1
ATOM 759 N N . PRO A 1 93 ? 19.420 -10.211 -30.095 1.00 70.38 93 PRO A N 1
ATOM 760 C CA . PRO A 1 93 ? 19.103 -11.544 -29.593 1.00 70.38 93 PRO A CA 1
ATOM 761 C C . PRO A 1 93 ? 20.255 -12.091 -28.737 1.00 70.38 93 PRO A C 1
ATOM 763 O O . PRO A 1 93 ? 21.425 -11.903 -29.070 1.00 70.38 93 PRO A O 1
ATOM 766 N N . TRP A 1 94 ? 19.894 -12.752 -27.636 1.00 64.19 94 TRP A N 1
ATOM 767 C CA . TRP A 1 94 ? 20.807 -13.425 -26.707 1.00 64.19 94 TRP A CA 1
ATOM 768 C C . TRP A 1 94 ? 21.370 -14.736 -27.268 1.00 64.19 94 TRP A C 1
ATOM 770 O O . TRP A 1 94 ? 20.682 -15.387 -28.090 1.00 64.19 94 TRP A O 1
#

Foldseek 3Di:
DAEDEPVVCVVDDVVVVVVVQVVHWYFYDYPNDGDDIDHDPVVVVVVVVVVPPQPADDVVDDDDAQDWHWHQDPVGIDTDGDADADPVRHGDDD

Secondary structure (DSSP, 8-state):
-EEEEHHHHHHS-HHHHHHHHHHS-EEEEETTEEEEEE--HHHHHHHHHHH----B--TTS---TT-EEEEEETTEEEEEEPPPB-TTSPBPP-

pLDDT: mean 78.12, std 9.53, range [44.12, 91.94]

Radius of gyration: 22.43 Å; chains: 1; bounding box: 38×29×63 Å